Protein AF-A0A1I5L7R7-F1 (afdb_monomer_lite)

Sequence (72 aa):
MHLAPKVPPRSGFWHSIDQVVVCAPGHGKVLAALLAARGAVAADALAPGEAALVDRRRTRLFTPNPAPFGRR

Organism: NCBI:txid455193

Structure (mmCIF, N/CA/C/O backbone):
data_AF-A0A1I5L7R7-F1
#
_entry.id   AF-A0A1I5L7R7-F1
#
loop_
_atom_site.group_PDB
_atom_site.id
_atom_site.type_symbol
_atom_site.label_atom_id
_atom_site.label_alt_id
_atom_site.label_comp_id
_atom_site.label_asym_id
_atom_site.label_entity_id
_atom_site.label_seq_id
_atom_site.pdbx_PDB_ins_code
_atom_site.Cartn_x
_atom_site.Cartn_y
_atom_site.Cartn_z
_atom_site.occupancy
_atom_site.B_iso_or_equiv
_atom_site.auth_seq_id
_atom_site.auth_comp_id
_atom_site.auth_asym_id
_atom_site.auth_atom_id
_atom_site.pdbx_PDB_model_num
ATOM 1 N N . MET A 1 1 ? -14.433 6.961 -5.373 1.00 53.66 1 MET A N 1
ATOM 2 C CA . MET A 1 1 ? -12.985 6.701 -5.534 1.00 53.66 1 MET A CA 1
ATOM 3 C C . MET A 1 1 ? -12.244 8.002 -5.265 1.00 53.66 1 MET A C 1
ATOM 5 O O . MET A 1 1 ? -12.595 8.999 -5.879 1.00 53.66 1 MET A O 1
ATOM 9 N N . HIS A 1 2 ? -11.310 8.025 -4.313 1.00 57.16 2 HIS A N 1
ATOM 10 C CA . HIS A 1 2 ? -10.532 9.219 -3.960 1.00 57.16 2 HIS A CA 1
ATOM 11 C C . HIS A 1 2 ? -9.067 8.987 -4.341 1.00 57.16 2 HIS A C 1
ATOM 13 O O . HIS A 1 2 ? -8.496 7.969 -3.959 1.00 57.16 2 HIS A O 1
ATOM 19 N N . LEU A 1 3 ? -8.483 9.904 -5.114 1.00 58.91 3 LEU A N 1
ATOM 20 C CA . LEU A 1 3 ? -7.089 9.859 -5.559 1.00 58.91 3 LEU A CA 1
ATOM 21 C C . LEU A 1 3 ? -6.308 10.922 -4.787 1.00 58.91 3 LEU A C 1
ATOM 23 O O . LEU A 1 3 ? -6.507 12.114 -5.007 1.00 58.91 3 LEU A O 1
ATOM 27 N N . ALA A 1 4 ? -5.438 10.487 -3.877 1.00 62.50 4 ALA A N 1
ATOM 28 C CA . ALA A 1 4 ? -4.585 11.373 -3.094 1.00 62.50 4 ALA A CA 1
ATOM 29 C C . ALA A 1 4 ? -3.113 11.151 -3.489 1.00 62.50 4 ALA A C 1
ATOM 31 O O . ALA A 1 4 ? -2.636 10.020 -3.407 1.00 62.50 4 ALA A O 1
ATOM 32 N N . PRO A 1 5 ? -2.372 12.200 -3.896 1.00 64.25 5 PRO A N 1
ATOM 33 C CA . PRO A 1 5 ? -0.971 12.070 -4.316 1.00 64.25 5 PRO A CA 1
ATOM 34 C C . PRO A 1 5 ? -0.008 11.813 -3.145 1.00 64.25 5 PRO A C 1
ATOM 36 O O . PRO A 1 5 ? 1.145 11.448 -3.354 1.00 64.25 5 PRO A O 1
ATOM 39 N N . LYS A 1 6 ? -0.468 12.033 -1.910 1.00 68.81 6 LYS A N 1
ATOM 40 C CA . LYS A 1 6 ? 0.232 11.746 -0.655 1.00 68.81 6 LYS A CA 1
ATOM 41 C C . LYS A 1 6 ? -0.794 11.247 0.348 1.00 68.81 6 LYS A C 1
ATOM 43 O O . LYS A 1 6 ? -1.943 11.680 0.282 1.00 68.81 6 LYS A O 1
ATOM 48 N N . VAL A 1 7 ? -0.384 10.405 1.294 1.00 69.25 7 VAL A N 1
ATOM 49 C CA . VAL A 1 7 ? -1.242 10.046 2.431 1.00 69.25 7 VAL A CA 1
ATOM 50 C C . VAL A 1 7 ? -1.408 11.297 3.320 1.00 69.25 7 VAL A C 1
ATOM 52 O O . VAL A 1 7 ? -0.427 11.746 3.914 1.00 69.25 7 VAL A O 1
ATOM 55 N N . PRO A 1 8 ? -2.605 11.909 3.393 1.00 65.12 8 PRO A N 1
ATOM 56 C CA . PRO A 1 8 ? -2.925 12.995 4.304 1.00 65.12 8 PRO A CA 1
ATOM 57 C C . PRO A 1 8 ? -2.699 12.570 5.761 1.00 65.12 8 PRO A C 1
ATOM 59 O O . PRO A 1 8 ? -2.886 11.397 6.098 1.00 65.12 8 PRO A O 1
ATOM 62 N N . PRO A 1 9 ? -2.354 13.520 6.645 1.00 65.25 9 PRO A N 1
ATOM 63 C CA . PRO A 1 9 ? -2.218 13.257 8.073 1.00 65.25 9 PRO A CA 1
ATOM 64 C C . PRO A 1 9 ? -3.510 12.673 8.664 1.00 65.25 9 PRO A C 1
ATOM 66 O O . PRO A 1 9 ? -4.598 12.883 8.123 1.00 65.25 9 PRO A O 1
ATOM 69 N N . ARG A 1 10 ? -3.365 11.930 9.776 1.00 66.25 10 ARG A N 1
ATOM 70 C CA . ARG A 1 10 ? -4.446 11.249 10.519 1.00 66.25 10 ARG A CA 1
ATOM 71 C C . ARG A 1 10 ? -5.746 12.061 10.484 1.00 66.25 10 ARG A C 1
ATOM 73 O O . ARG A 1 10 ? -5.843 13.107 11.115 1.00 66.25 10 ARG A O 1
ATOM 80 N N . SER A 1 11 ? -6.746 11.550 9.770 1.00 69.38 11 SER A N 1
ATOM 81 C CA . SER A 1 11 ? -8.082 12.139 9.688 1.00 69.38 11 SER A CA 1
ATOM 82 C C . SER A 1 11 ? -9.147 11.041 9.737 1.00 69.38 11 SER A C 1
ATOM 84 O O . SER A 1 11 ? -8.873 9.873 9.437 1.00 69.38 11 SER A O 1
ATOM 86 N N . GLY A 1 12 ? -10.373 11.402 10.130 1.00 77.00 12 GLY A N 1
ATOM 87 C CA . GLY A 1 12 ? -11.504 10.464 10.181 1.00 77.00 12 GLY A CA 1
ATOM 88 C C . GLY A 1 12 ? -11.790 9.791 8.834 1.00 77.00 12 GLY A C 1
ATOM 89 O O . GLY A 1 12 ? -12.218 8.644 8.805 1.00 77.00 12 GLY A O 1
ATOM 90 N N . PHE A 1 13 ? -11.437 10.452 7.727 1.00 80.31 13 PHE A N 1
ATOM 91 C CA . PHE A 1 13 ? -11.562 9.924 6.369 1.00 80.31 13 PHE A CA 1
ATOM 92 C C . PHE A 1 13 ? -10.856 8.573 6.184 1.00 80.31 13 PHE A C 1
ATOM 94 O O . PHE A 1 13 ? -11.457 7.630 5.685 1.00 80.31 13 PHE A O 1
ATOM 101 N N . TRP A 1 14 ? -9.608 8.423 6.641 1.00 76.81 14 TRP A N 1
ATOM 102 C CA . TRP A 1 14 ? -8.869 7.158 6.479 1.00 76.81 14 TRP A CA 1
ATOM 103 C C . TRP A 1 14 ? -9.495 6.002 7.257 1.00 76.81 14 TRP A C 1
ATOM 105 O O . TRP A 1 14 ? -9.373 4.849 6.861 1.00 76.81 14 TRP A O 1
ATOM 115 N N . HIS A 1 15 ? -10.229 6.313 8.324 1.00 76.50 15 HIS A N 1
ATOM 116 C CA . HIS A 1 15 ? -10.959 5.328 9.111 1.00 76.50 15 HIS A CA 1
ATOM 117 C C . HIS A 1 15 ? -12.300 4.937 8.473 1.00 76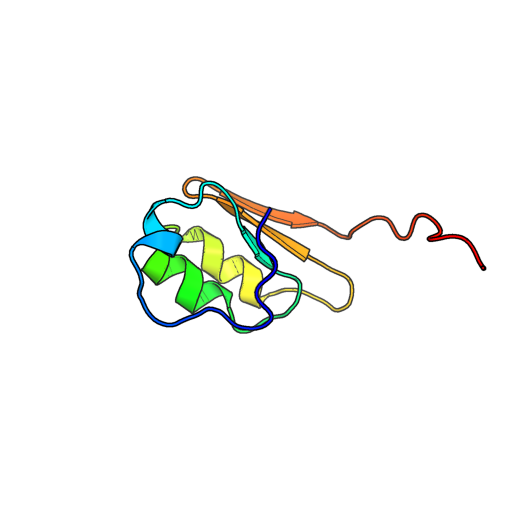.50 15 HIS A C 1
ATOM 119 O O . HIS A 1 15 ?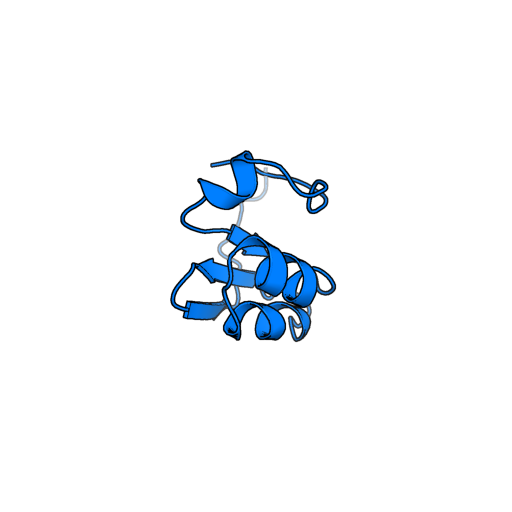 -12.907 3.965 8.916 1.00 76.50 15 HIS A O 1
ATOM 125 N N . SER A 1 16 ? -12.774 5.641 7.443 1.00 81.00 16 SER A N 1
ATOM 126 C CA . SER A 1 16 ? -13.989 5.279 6.701 1.00 81.00 16 SER A CA 1
ATOM 127 C C . SER A 1 16 ? -13.703 4.657 5.332 1.00 81.00 16 SER A C 1
ATOM 129 O O . SER A 1 16 ? -14.642 4.336 4.613 1.00 81.00 16 SER A O 1
ATOM 131 N N . ILE A 1 17 ? -12.433 4.509 4.942 1.00 82.25 17 ILE A N 1
ATOM 132 C CA . ILE A 1 17 ? -12.048 3.907 3.662 1.00 82.25 17 ILE A CA 1
ATOM 133 C C . ILE A 1 17 ? -11.996 2.382 3.778 1.00 82.25 17 ILE A C 1
ATOM 135 O O . ILE A 1 17 ? -11.326 1.835 4.655 1.00 82.25 17 ILE A O 1
ATOM 139 N N . ASP A 1 18 ? -12.657 1.703 2.840 1.00 83.44 18 ASP A N 1
ATOM 140 C CA . ASP A 1 18 ? -12.626 0.242 2.739 1.00 83.44 18 ASP A CA 1
ATOM 141 C C . ASP A 1 18 ? -11.352 -0.274 2.060 1.00 83.44 18 ASP A C 1
ATOM 143 O O . ASP A 1 18 ? -10.820 -1.313 2.454 1.00 83.44 18 ASP A O 1
ATOM 147 N N . GLN A 1 19 ? -10.871 0.438 1.033 1.00 86.25 19 GLN A N 1
ATOM 148 C CA . GLN A 1 19 ? -9.754 0.016 0.185 1.00 86.25 19 GLN A CA 1
ATOM 149 C C . GLN A 1 19 ? -8.921 1.202 -0.313 1.00 86.25 19 GLN A C 1
ATOM 151 O O . GLN A 1 19 ? -9.457 2.258 -0.656 1.00 86.25 19 GLN A O 1
ATOM 156 N N . VAL A 1 20 ? -7.609 1.002 -0.412 1.00 86.50 20 VAL A N 1
ATOM 157 C CA . VAL A 1 20 ? -6.630 1.974 -0.912 1.00 86.50 20 VAL A CA 1
ATOM 158 C C . VAL A 1 20 ? -5.783 1.317 -1.996 1.00 86.50 20 VAL A C 1
ATOM 160 O O . VAL A 1 20 ? -5.314 0.194 -1.821 1.00 86.50 20 VAL A O 1
ATOM 163 N N . VAL A 1 21 ? -5.557 2.027 -3.102 1.00 89.12 21 VAL A N 1
ATOM 164 C CA . VAL A 1 21 ? -4.590 1.625 -4.131 1.00 89.12 21 VAL A CA 1
ATOM 165 C C . VAL A 1 21 ? -3.304 2.419 -3.932 1.00 89.12 21 VAL A C 1
ATOM 167 O O . VAL A 1 21 ? -3.336 3.647 -3.868 1.00 89.12 21 VAL A O 1
ATOM 170 N N . VAL A 1 22 ? -2.179 1.717 -3.830 1.00 87.50 22 VAL A N 1
ATOM 171 C CA . VAL A 1 22 ? -0.841 2.298 -3.686 1.00 87.50 22 VAL A CA 1
ATOM 172 C C . VAL A 1 22 ? -0.054 2.027 -4.958 1.00 87.50 22 VAL A C 1
ATOM 174 O O . VAL A 1 22 ? 0.099 0.875 -5.344 1.00 87.50 22 VAL A O 1
ATOM 177 N N . CYS A 1 23 ? 0.460 3.081 -5.589 1.00 87.19 23 CYS A N 1
ATOM 178 C CA . CYS A 1 23 ? 1.226 2.983 -6.838 1.00 87.19 23 CYS A CA 1
ATOM 179 C C . CYS A 1 23 ? 2.714 3.332 -6.665 1.00 87.19 23 CYS A C 1
ATOM 181 O O . CYS A 1 23 ? 3.445 3.397 -7.647 1.00 87.19 23 CYS A O 1
ATOM 183 N N . ALA A 1 24 ? 3.153 3.632 -5.438 1.00 84.06 24 ALA A N 1
ATOM 184 C CA . ALA A 1 24 ? 4.533 4.000 -5.137 1.00 84.06 24 ALA A CA 1
ATOM 185 C C . ALA A 1 24 ? 4.919 3.580 -3.706 1.00 84.06 24 ALA A C 1
ATOM 187 O O . ALA A 1 24 ? 4.080 3.703 -2.800 1.00 84.06 24 ALA A O 1
ATOM 188 N N . PRO A 1 25 ? 6.170 3.134 -3.487 1.00 83.44 25 PRO A N 1
ATOM 189 C CA . PRO A 1 25 ? 6.662 2.738 -2.169 1.00 83.44 25 PRO A CA 1
ATOM 190 C C . PRO A 1 25 ? 6.723 3.924 -1.191 1.00 83.44 25 PRO A C 1
ATOM 192 O O . PRO A 1 25 ? 6.756 5.088 -1.594 1.00 83.44 25 PRO A O 1
ATOM 195 N N . GLY A 1 26 ? 6.754 3.627 0.112 1.00 85.25 26 GLY A N 1
ATOM 196 C CA . GLY A 1 26 ? 6.866 4.605 1.204 1.00 85.25 26 GLY A CA 1
ATOM 197 C C . GLY A 1 26 ? 5.562 4.844 1.975 1.00 85.25 26 GLY A C 1
ATOM 198 O O . GLY A 1 26 ? 5.572 5.493 3.022 1.00 85.25 26 GLY A O 1
ATOM 199 N N . HIS A 1 27 ? 4.440 4.306 1.494 1.00 85.50 27 HIS A N 1
ATOM 200 C CA . HIS A 1 27 ? 3.118 4.479 2.103 1.00 85.50 27 HIS A CA 1
ATOM 201 C C . HIS A 1 27 ? 2.648 3.275 2.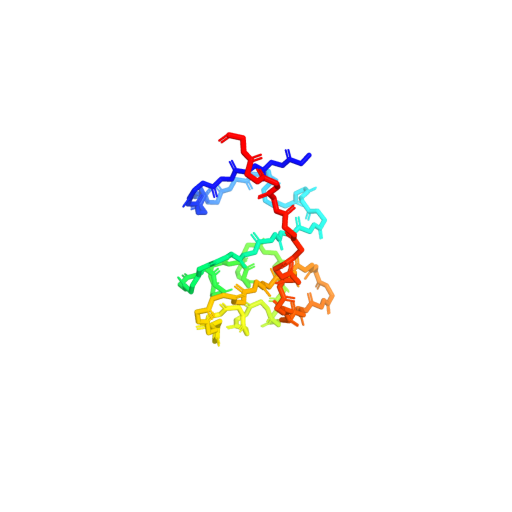932 1.00 85.50 27 HIS A C 1
ATOM 203 O O . HIS A 1 27 ? 1.686 3.407 3.693 1.00 85.50 27 HIS A O 1
ATOM 209 N N . GLY A 1 28 ? 3.306 2.119 2.832 1.00 88.38 28 GLY A N 1
ATOM 210 C CA . GLY A 1 28 ? 2.866 0.869 3.452 1.00 88.38 28 GLY A CA 1
ATOM 211 C C . GLY A 1 28 ? 2.813 0.947 4.976 1.00 88.38 28 GLY A C 1
ATOM 212 O O . GLY A 1 28 ? 1.778 0.654 5.581 1.00 88.38 28 GLY A O 1
ATOM 213 N N . LYS A 1 29 ? 3.887 1.430 5.613 1.00 87.81 29 LYS A N 1
ATOM 214 C CA . LYS A 1 29 ? 3.92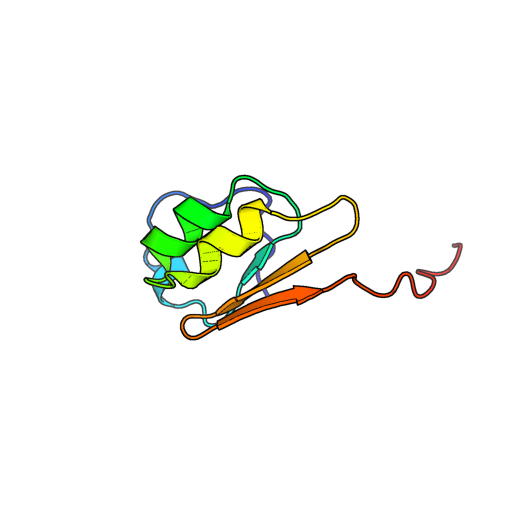5 1.650 7.076 1.00 87.81 29 LYS A CA 1
ATOM 215 C C . LYS A 1 29 ? 2.867 2.641 7.571 1.00 87.81 29 LYS A C 1
ATOM 217 O O . LYS A 1 29 ? 2.259 2.418 8.618 1.00 87.81 29 LYS A O 1
ATOM 222 N N . VAL A 1 30 ? 2.631 3.723 6.826 1.00 86.19 30 VAL A N 1
ATOM 223 C CA . VAL A 1 30 ? 1.643 4.749 7.200 1.00 86.19 30 VAL A CA 1
ATOM 224 C C . VAL A 1 30 ? 0.229 4.171 7.127 1.00 86.19 30 VAL A C 1
ATOM 226 O O . VAL A 1 30 ? -0.551 4.321 8.068 1.00 86.19 30 VAL A O 1
ATOM 229 N N . LEU A 1 31 ? -0.083 3.441 6.055 1.00 85.56 31 LEU A N 1
ATOM 230 C CA . LEU A 1 31 ? -1.374 2.773 5.884 1.00 85.56 31 LEU A CA 1
ATOM 231 C C . LEU A 1 31 ? -1.591 1.657 6.909 1.00 85.56 31 LEU A C 1
ATOM 233 O O . LEU A 1 31 ? -2.706 1.511 7.407 1.00 85.56 31 LEU A O 1
ATOM 237 N N . ALA A 1 32 ? -0.540 0.929 7.295 1.00 87.94 32 ALA A N 1
ATOM 238 C CA . ALA A 1 32 ? -0.631 -0.077 8.351 1.00 87.94 32 ALA A CA 1
ATOM 239 C C . ALA A 1 32 ? -1.088 0.535 9.685 1.00 87.94 32 ALA A C 1
ATOM 241 O O . ALA A 1 32 ? -1.918 -0.051 10.381 1.00 87.94 32 ALA A O 1
ATOM 242 N N . ALA A 1 33 ? -0.593 1.733 10.012 1.00 85.62 33 ALA A N 1
ATOM 243 C CA . ALA A 1 33 ? -0.982 2.461 11.216 1.00 85.62 33 ALA A CA 1
ATOM 244 C C . ALA A 1 33 ? -2.382 3.092 11.115 1.00 85.62 33 ALA A C 1
ATOM 246 O O . ALA A 1 33 ? -3.114 3.093 12.102 1.00 85.62 33 ALA A O 1
ATOM 247 N N . LEU A 1 34 ? -2.759 3.634 9.950 1.00 83.94 34 LEU A N 1
ATOM 248 C CA . LEU A 1 34 ? -4.054 4.301 9.744 1.00 83.94 34 LEU A CA 1
ATOM 249 C C . LEU A 1 34 ? -5.229 3.323 9.624 1.00 83.94 34 LEU A C 1
ATOM 251 O O . LEU A 1 34 ? -6.312 3.606 10.124 1.00 83.94 34 LEU A O 1
ATOM 255 N N . LEU A 1 35 ? -5.024 2.184 8.960 1.00 83.00 35 LEU A N 1
ATOM 256 C CA . LEU A 1 35 ? -6.079 1.204 8.678 1.00 83.00 35 LEU A CA 1
ATOM 257 C C . LEU A 1 35 ? -6.098 0.035 9.670 1.00 83.00 35 LEU A C 1
ATOM 259 O O . LEU A 1 35 ? -6.939 -0.853 9.537 1.00 83.00 35 LEU A O 1
ATOM 263 N N . ALA A 1 36 ? -5.151 -0.003 10.617 1.00 85.31 36 ALA A N 1
ATOM 264 C CA . ALA A 1 36 ? -4.843 -1.178 11.439 1.00 85.31 36 ALA A CA 1
ATOM 265 C C . ALA A 1 36 ? -4.560 -2.448 10.599 1.00 85.31 36 ALA A C 1
ATOM 267 O O . ALA A 1 36 ? -4.704 -3.577 11.069 1.00 85.31 36 ALA A O 1
ATOM 268 N N . ALA A 1 37 ? -4.133 -2.266 9.346 1.00 83.38 37 ALA A N 1
ATOM 269 C CA . ALA A 1 37 ? -3.892 -3.329 8.382 1.00 83.38 37 ALA A CA 1
ATOM 270 C C . ALA A 1 37 ? -2.408 -3.714 8.392 1.00 83.38 37 ALA A C 1
ATOM 272 O O . ALA A 1 37 ? -1.618 -3.188 7.612 1.00 83.38 37 ALA A O 1
ATOM 273 N N . ARG A 1 38 ? -2.002 -4.644 9.269 1.00 84.94 38 ARG A N 1
ATOM 274 C CA . ARG A 1 38 ? -0.584 -5.058 9.397 1.00 84.94 38 ARG A CA 1
ATOM 275 C C . ARG A 1 38 ? 0.051 -5.491 8.070 1.00 84.94 38 ARG A C 1
ATOM 277 O O . ARG A 1 38 ? 1.235 -5.258 7.873 1.00 84.94 38 ARG A O 1
ATOM 284 N N . GLY A 1 39 ? -0.733 -6.073 7.159 1.00 87.44 39 GLY A N 1
ATOM 285 C CA . GLY A 1 39 ? -0.273 -6.478 5.827 1.00 87.44 39 GLY A CA 1
ATOM 286 C C . GLY A 1 39 ? 0.094 -5.319 4.894 1.00 87.44 39 GLY A C 1
ATOM 287 O O . GLY A 1 39 ? 0.833 -5.538 3.937 1.00 87.44 39 GLY A O 1
ATOM 288 N N . ALA A 1 40 ? -0.345 -4.088 5.185 1.00 89.94 40 ALA A N 1
ATOM 289 C CA . AL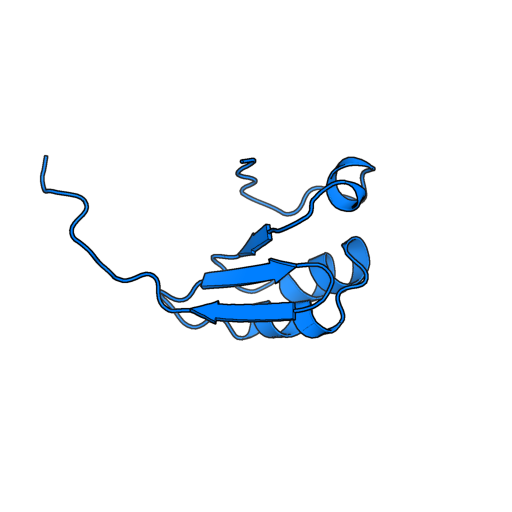A A 1 40 ? -0.126 -2.927 4.323 1.00 89.94 40 ALA A CA 1
ATOM 290 C C . ALA A 1 40 ? 1.356 -2.568 4.156 1.00 89.94 40 ALA A C 1
ATOM 292 O O . ALA A 1 40 ? 1.723 -1.966 3.151 1.00 89.94 40 ALA A O 1
ATOM 293 N N . VAL A 1 41 ? 2.227 -2.990 5.083 1.00 92.12 41 VAL A N 1
ATOM 294 C CA . VAL A 1 41 ? 3.687 -2.823 4.959 1.00 92.12 41 VAL A CA 1
ATOM 295 C C . VAL A 1 41 ? 4.255 -3.489 3.704 1.00 92.12 41 VAL A C 1
ATOM 297 O O . VAL A 1 41 ? 5.272 -3.035 3.193 1.00 92.12 41 VAL A O 1
ATOM 300 N N . ALA A 1 42 ? 3.585 -4.512 3.160 1.00 90.75 42 ALA A N 1
ATOM 301 C CA . ALA A 1 42 ? 3.989 -5.151 1.910 1.00 90.75 42 ALA A CA 1
ATOM 302 C C . ALA A 1 42 ? 3.916 -4.196 0.705 1.00 90.75 42 ALA A C 1
ATOM 304 O O . AL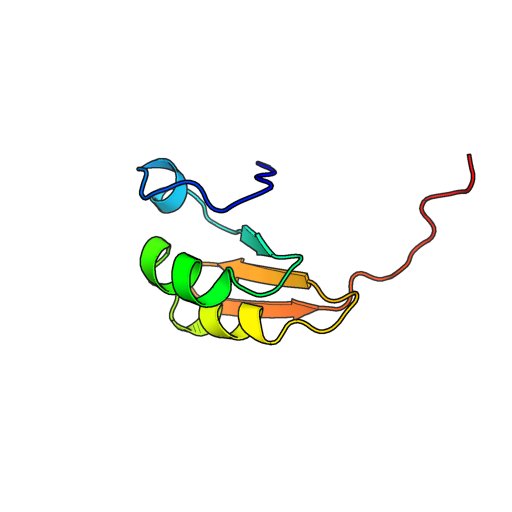A A 1 42 ? 4.632 -4.399 -0.269 1.00 90.75 42 ALA A O 1
ATOM 305 N N . ALA A 1 43 ? 3.114 -3.125 0.775 1.00 91.25 43 ALA A N 1
ATOM 306 C CA . ALA A 1 43 ? 3.062 -2.103 -0.270 1.00 91.25 43 ALA A CA 1
ATOM 307 C C . ALA A 1 43 ? 4.366 -1.285 -0.381 1.00 91.25 43 ALA A C 1
ATOM 309 O O . ALA A 1 43 ? 4.575 -0.612 -1.384 1.00 91.25 43 ALA A O 1
ATOM 310 N N . ASP A 1 44 ? 5.265 -1.345 0.608 1.00 91.19 44 ASP A N 1
ATOM 311 C CA . ASP A 1 44 ? 6.592 -0.724 0.493 1.00 91.19 44 ASP A CA 1
ATOM 312 C C . ASP A 1 44 ? 7.568 -1.561 -0.352 1.00 91.19 44 ASP A C 1
ATOM 314 O O . ASP A 1 44 ? 8.615 -1.052 -0.740 1.00 91.19 44 ASP A O 1
ATOM 318 N N . ALA A 1 45 ? 7.220 -2.812 -0.674 1.00 90.69 45 ALA A N 1
ATOM 319 C CA . ALA A 1 45 ? 8.003 -3.692 -1.542 1.00 90.69 45 ALA A CA 1
ATOM 320 C C . ALA A 1 45 ? 7.608 -3.592 -3.031 1.00 90.69 45 ALA A C 1
ATOM 322 O O . ALA A 1 45 ? 8.029 -4.432 -3.819 1.00 90.69 45 ALA A O 1
ATOM 323 N N . LEU A 1 46 ? 6.798 -2.593 -3.409 1.00 90.31 46 LEU A N 1
ATOM 324 C CA . LEU A 1 46 ? 6.359 -2.377 -4.791 1.00 90.31 46 LEU A CA 1
ATOM 325 C C . LEU A 1 46 ? 7.546 -2.196 -5.746 1.00 90.31 46 LEU A C 1
ATOM 327 O O . LEU A 1 46 ? 8.351 -1.273 -5.578 1.00 90.31 46 LEU A O 1
ATOM 331 N N . ALA A 1 47 ? 7.609 -3.031 -6.782 1.00 89.38 47 ALA A N 1
ATOM 332 C CA . ALA A 1 47 ? 8.518 -2.852 -7.905 1.00 89.38 47 ALA A CA 1
ATOM 333 C C . ALA A 1 47 ? 7.978 -1.808 -8.909 1.00 89.38 47 ALA A C 1
ATOM 335 O O . ALA A 1 47 ? 6.782 -1.491 -8.914 1.00 89.38 47 ALA A O 1
ATOM 336 N N . PRO A 1 48 ? 8.832 -1.255 -9.793 1.00 86.25 48 PRO A N 1
ATOM 337 C CA . PRO A 1 48 ? 8.376 -0.374 -10.863 1.00 86.25 48 PRO A CA 1
ATOM 338 C C . PRO A 1 48 ? 7.277 -1.028 -11.709 1.00 86.25 48 PRO A C 1
ATOM 340 O O . PRO A 1 48 ? 7.449 -2.129 -12.225 1.00 86.25 48 PRO A O 1
ATOM 343 N N . GLY A 1 49 ? 6.150 -0.331 -11.862 1.00 86.25 49 GLY A N 1
ATOM 344 C CA . GLY A 1 49 ? 4.994 -0.833 -12.608 1.00 86.25 49 GLY A CA 1
ATOM 345 C C . GLY A 1 49 ? 4.061 -1.746 -11.809 1.00 86.25 49 GLY A C 1
ATOM 346 O O . GLY A 1 49 ? 3.074 -2.206 -12.369 1.00 86.25 49 GLY A O 1
ATOM 347 N N . GLU A 1 50 ? 4.314 -1.992 -10.523 1.00 90.75 50 GLU A N 1
ATOM 348 C CA . GLU A 1 50 ? 3.362 -2.668 -9.641 1.00 90.75 50 GLU A CA 1
ATOM 349 C C . GLU A 1 50 ? 2.433 -1.678 -8.925 1.00 90.75 50 GLU A C 1
ATOM 351 O O . GLU A 1 50 ? 2.732 -0.493 -8.758 1.00 90.75 50 GLU A O 1
ATOM 356 N N . ALA A 1 51 ? 1.302 -2.192 -8.451 1.00 91.06 51 ALA A N 1
ATOM 357 C CA . ALA A 1 51 ? 0.415 -1.518 -7.519 1.00 91.06 51 ALA A CA 1
ATOM 358 C C . ALA A 1 51 ? 0.002 -2.469 -6.387 1.00 91.06 51 ALA A C 1
ATOM 360 O O . ALA A 1 51 ? 0.019 -3.692 -6.532 1.00 91.06 51 ALA A O 1
ATOM 361 N N . ALA A 1 52 ? -0.376 -1.909 -5.240 1.00 92.19 52 ALA A N 1
ATOM 362 C CA . ALA A 1 52 ? -0.897 -2.661 -4.106 1.00 92.19 52 ALA A CA 1
ATOM 363 C C . ALA A 1 52 ? -2.347 -2.267 -3.834 1.00 92.19 52 ALA A C 1
ATOM 365 O O . ALA A 1 52 ? -2.653 -1.084 -3.690 1.00 92.19 52 ALA A O 1
ATOM 366 N N . LEU A 1 53 ? -3.232 -3.254 -3.705 1.00 91.69 53 LEU A N 1
ATOM 367 C CA . LEU A 1 53 ? -4.557 -3.073 -3.124 1.00 91.69 53 LEU A CA 1
ATOM 368 C C . LEU A 1 53 ? -4.469 -3.383 -1.631 1.00 91.69 53 LEU A C 1
ATOM 370 O O . LEU A 1 53 ? -4.182 -4.521 -1.248 1.00 91.69 53 LEU A O 1
ATOM 374 N N . VAL A 1 54 ? -4.705 -2.373 -0.801 1.00 90.31 54 VAL A N 1
ATOM 375 C CA . VAL A 1 54 ? -4.681 -2.461 0.659 1.00 90.31 54 VAL A CA 1
ATOM 376 C C . VAL A 1 54 ? -6.103 -2.313 1.182 1.00 90.31 54 VAL A C 1
ATOM 378 O O . VAL A 1 54 ? -6.732 -1.276 0.992 1.00 90.31 54 VAL A O 1
ATOM 381 N N . ASP A 1 55 ? -6.594 -3.332 1.876 1.00 88.00 55 ASP A N 1
ATOM 382 C CA . ASP A 1 55 ? -7.818 -3.274 2.671 1.00 88.00 55 ASP A CA 1
ATOM 383 C C . ASP A 1 55 ? -7.514 -3.658 4.133 1.00 88.00 55 ASP A C 1
ATOM 385 O O . ASP A 1 55 ? -6.381 -3.998 4.489 1.00 88.00 55 ASP A O 1
ATOM 389 N N . ARG A 1 56 ? -8.514 -3.594 5.019 1.00 83.50 56 ARG A N 1
ATOM 390 C CA . ARG A 1 56 ? -8.337 -3.912 6.453 1.00 83.50 56 ARG A CA 1
ATOM 391 C C . ARG A 1 56 ? -7.912 -5.352 6.743 1.00 83.50 56 ARG A C 1
ATOM 393 O O . ARG A 1 56 ? -7.383 -5.636 7.814 1.00 83.50 56 ARG A O 1
ATOM 400 N N . ARG A 1 57 ? -8.208 -6.278 5.837 1.00 85.19 57 ARG A N 1
ATOM 401 C CA . ARG A 1 57 ? -8.005 -7.721 5.994 1.00 85.19 57 ARG A CA 1
ATOM 402 C C . ARG A 1 57 ? -6.791 -8.215 5.213 1.00 85.19 57 ARG A C 1
ATOM 404 O O . ARG A 1 57 ? -6.206 -9.223 5.600 1.00 85.19 57 ARG A O 1
ATOM 411 N N . ARG A 1 58 ? -6.455 -7.583 4.087 1.00 89.56 58 ARG A N 1
ATOM 412 C CA . ARG A 1 58 ? -5.534 -8.119 3.081 1.00 89.56 58 ARG A CA 1
ATOM 413 C C . ARG A 1 58 ? -4.759 -7.003 2.393 1.00 89.56 58 ARG A C 1
ATOM 415 O O . ARG A 1 58 ? -5.234 -5.888 2.204 1.00 89.56 58 ARG A O 1
ATOM 422 N N . THR A 1 59 ? -3.570 -7.356 1.931 1.00 91.44 59 THR A N 1
ATOM 423 C CA . THR A 1 59 ? -2.804 -6.553 0.980 1.00 91.44 59 THR A CA 1
ATOM 424 C C . THR A 1 59 ? -2.407 -7.451 -0.176 1.00 91.44 59 THR A C 1
ATOM 426 O O . THR A 1 59 ? -1.942 -8.569 0.048 1.00 91.44 59 THR A O 1
ATOM 429 N N . ARG A 1 60 ? -2.655 -7.002 -1.406 1.00 92.50 60 ARG A N 1
ATOM 430 C CA . ARG A 1 60 ? -2.308 -7.739 -2.625 1.00 92.50 60 ARG A CA 1
ATOM 431 C C . ARG A 1 60 ? -1.511 -6.849 -3.556 1.00 92.50 60 ARG A C 1
ATOM 433 O O . ARG A 1 60 ? -1.998 -5.790 -3.935 1.00 92.50 60 ARG A O 1
ATOM 440 N N . LEU A 1 61 ? -0.321 -7.305 -3.925 1.00 91.19 61 LEU A N 1
ATOM 441 C CA . LEU A 1 61 ? 0.462 -6.719 -5.005 1.00 91.19 61 LEU A CA 1
ATOM 442 C C . LEU A 1 61 ? -0.062 -7.259 -6.334 1.00 91.19 61 LEU A C 1
ATOM 444 O O . LEU A 1 61 ? -0.437 -8.431 -6.430 1.00 91.19 61 LEU A O 1
ATOM 448 N N . PHE A 1 62 ? -0.127 -6.401 -7.337 1.00 90.75 62 PHE A N 1
ATOM 449 C CA . PHE A 1 62 ? -0.501 -6.774 -8.687 1.00 90.75 62 PHE A CA 1
ATOM 450 C C . PHE A 1 62 ? 0.229 -5.877 -9.679 1.00 90.75 62 PHE A C 1
ATOM 452 O O . PHE A 1 62 ? 0.403 -4.683 -9.451 1.00 90.75 62 PHE A O 1
ATOM 459 N N . THR A 1 63 ? 0.620 -6.443 -10.811 1.00 89.50 63 THR A N 1
ATOM 460 C CA . THR A 1 63 ? 1.026 -5.659 -11.973 1.00 89.50 63 THR A CA 1
ATOM 461 C C . THR A 1 63 ? -0.257 -5.255 -12.699 1.00 89.50 63 THR A C 1
ATOM 463 O O . THR A 1 63 ? -0.978 -6.141 -13.172 1.00 89.50 63 THR A O 1
ATOM 466 N N . PRO A 1 64 ? -0.616 -3.960 -12.768 1.00 78.81 64 PRO A N 1
ATOM 467 C CA . PRO A 1 64 ? -1.698 -3.523 -13.632 1.00 78.81 64 PRO A CA 1
ATOM 468 C C . PRO A 1 64 ? -1.328 -3.958 -15.046 1.00 78.81 64 PRO A C 1
ATOM 470 O O . PRO A 1 64 ? -0.239 -3.639 -15.522 1.00 78.81 64 PRO A O 1
ATOM 473 N N . ASN A 1 65 ? -2.198 -4.726 -15.701 1.00 76.25 65 ASN A N 1
ATOM 474 C CA . ASN A 1 65 ? -1.963 -5.099 -17.087 1.00 76.25 65 ASN A CA 1
ATOM 475 C C . ASN A 1 65 ? -1.750 -3.799 -17.883 1.00 76.25 65 ASN A C 1
ATOM 477 O O . ASN A 1 65 ? -2.631 -2.931 -17.816 1.00 76.25 65 ASN A O 1
ATOM 481 N N . PRO A 1 66 ? -0.632 -3.629 -18.611 1.00 60.59 66 PRO A N 1
ATOM 482 C CA . PRO A 1 66 ? -0.489 -2.552 -19.576 1.00 60.59 66 PRO A CA 1
ATOM 483 C C . PRO A 1 66 ? -1.418 -2.837 -20.767 1.00 60.59 66 PRO A C 1
ATOM 485 O O . PRO A 1 66 ? -0.980 -3.075 -21.886 1.00 60.59 66 PRO A O 1
ATOM 488 N N . ALA A 1 67 ? -2.731 -2.861 -20.537 1.00 56.53 67 ALA A N 1
ATOM 489 C CA . ALA A 1 67 ? -3.696 -2.790 -21.616 1.00 56.53 67 ALA A CA 1
ATOM 490 C C . ALA A 1 67 ? -3.665 -1.355 -22.159 1.00 56.53 67 ALA A C 1
ATOM 492 O O . ALA A 1 67 ? -3.518 -0.403 -21.384 1.00 56.53 67 ALA A O 1
ATOM 493 N N . PRO A 1 68 ? -3.743 -1.187 -23.486 1.00 48.12 68 PRO A N 1
ATOM 494 C CA . PRO A 1 68 ? -3.333 0.029 -24.151 1.00 48.12 68 PRO A CA 1
ATOM 495 C C . PRO A 1 68 ? -4.334 1.117 -23.789 1.00 48.12 68 PRO A C 1
ATOM 497 O O . PRO A 1 68 ? -5.449 1.143 -24.310 1.00 48.12 68 PRO A O 1
ATOM 500 N N . PHE A 1 69 ? -3.951 2.049 -22.920 1.00 52.12 69 PHE A N 1
ATOM 501 C CA . PHE A 1 69 ? -4.570 3.362 -22.987 1.00 52.12 69 PHE A CA 1
ATOM 502 C C . PHE A 1 69 ? -4.220 3.887 -24.373 1.00 52.12 69 PHE A C 1
ATOM 504 O O . PHE A 1 69 ? -3.063 4.185 -24.669 1.00 52.12 69 PHE A O 1
ATOM 511 N N . GLY A 1 70 ? -5.213 3.791 -25.259 1.00 48.44 70 GLY A N 1
ATOM 512 C CA . GLY A 1 70 ? -5.070 4.006 -26.681 1.00 48.44 70 GLY A CA 1
ATOM 513 C C . GLY A 1 70 ? -4.312 5.290 -26.953 1.00 48.44 70 GLY A C 1
ATOM 514 O O . GLY A 1 70 ? -4.569 6.321 -26.332 1.00 48.44 70 GLY A O 1
ATOM 515 N N . ARG A 1 71 ? -3.391 5.192 -27.912 1.00 46.62 71 ARG A N 1
ATOM 516 C CA . ARG A 1 71 ? -2.886 6.341 -28.653 1.00 46.62 71 ARG A CA 1
ATOM 517 C C . ARG A 1 71 ? -4.081 7.248 -28.974 1.00 46.62 71 ARG A C 1
ATOM 519 O O . ARG A 1 71 ? -5.000 6.815 -29.669 1.00 46.62 71 ARG A O 1
ATOM 526 N N . ARG A 1 72 ? -4.082 8.454 -28.422 1.00 49.72 72 ARG A N 1
ATOM 527 C CA . ARG A 1 72 ? -4.832 9.592 -28.944 1.00 49.72 72 ARG A CA 1
ATOM 528 C C . ARG A 1 72 ? -3.813 10.630 -29.360 1.00 49.72 72 ARG A C 1
ATOM 530 O O . ARG A 1 72 ? -2.824 10.777 -28.608 1.00 49.72 72 ARG A O 1
#

Radius of gyration: 12.84 Å; chains: 1; bounding box: 22×21×40 Å

Foldseek 3Di:
DDDDPDPDPADVVLCPDFKDKAQAADCQVVNCVSLVQVQSNCQNVDDHQWMWIDGSDDIDIDRDPPPDPDDD

pLDDT: mean 79.65, std 13.04, range [46.62, 92.5]

Secondary structure (DSSP, 8-state):
----SS--SS-HHHHT-SEEEE-STT-HHHHHHHH--GGGGGGGGPPTT-EEEEESS-EEEE----------